Protein AF-A0A524PWM9-F1 (afdb_monomer_lite)

pLDDT: mean 87.35, std 6.12, range [55.97, 95.94]

Structure (mmCIF, N/CA/C/O backbone):
data_AF-A0A524PWM9-F1
#
_entry.id   AF-A0A524PWM9-F1
#
loop_
_atom_site.group_PDB
_atom_site.id
_atom_site.type_symbol
_atom_site.label_atom_id
_atom_site.label_alt_id
_atom_site.label_comp_id
_atom_site.label_asym_id
_atom_site.label_entity_id
_atom_site.label_seq_id
_atom_site.pdbx_PDB_ins_code
_atom_site.Cartn_x
_atom_site.Cartn_y
_atom_site.Cartn_z
_atom_site.occupancy
_atom_site.B_iso_or_equiv
_atom_site.auth_seq_id
_atom_site.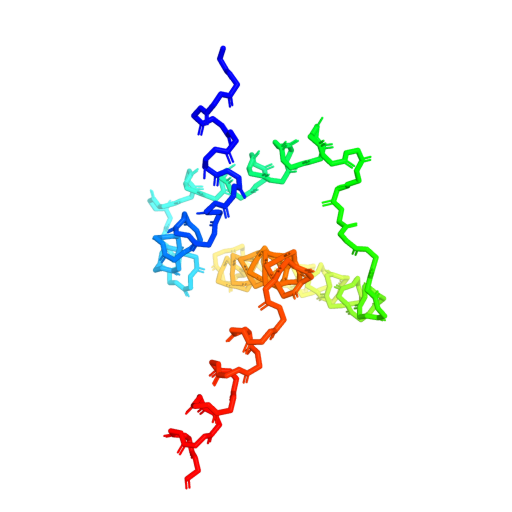auth_comp_id
_atom_site.auth_asym_id
_atom_site.auth_atom_id
_atom_site.pdbx_PDB_model_num
ATOM 1 N N . MET A 1 1 ? -20.076 15.996 -3.208 1.00 55.97 1 MET A N 1
ATOM 2 C CA . MET A 1 1 ? -19.202 14.937 -3.768 1.00 55.97 1 MET A CA 1
ATOM 3 C C . MET A 1 1 ? -18.431 14.158 -2.680 1.00 55.97 1 MET A C 1
ATOM 5 O O . MET A 1 1 ? -17.292 13.782 -2.899 1.00 55.97 1 MET A O 1
ATOM 9 N N . GLY A 1 2 ? -19.020 13.924 -1.493 1.00 67.69 2 GLY A N 1
ATOM 10 C CA . GLY A 1 2 ? -18.326 13.291 -0.352 1.00 67.69 2 GLY A CA 1
ATOM 11 C C . GLY A 1 2 ? -18.621 11.796 -0.202 1.00 67.69 2 GLY A C 1
ATOM 12 O O . GLY A 1 2 ? -17.698 10.992 -0.190 1.00 67.69 2 GLY A O 1
ATOM 13 N N . ARG A 1 3 ? -19.908 11.415 -0.221 1.00 74.50 3 ARG A N 1
ATOM 14 C CA . ARG A 1 3 ? -20.380 10.058 0.121 1.00 74.50 3 ARG A CA 1
ATOM 15 C C . ARG A 1 3 ? -19.823 8.928 -0.753 1.00 74.50 3 ARG A C 1
ATOM 17 O O . ARG A 1 3 ? -19.498 7.873 -0.225 1.00 74.50 3 ARG A O 1
ATOM 24 N N . ALA A 1 4 ? -19.693 9.136 -2.067 1.00 75.62 4 ALA A N 1
ATOM 25 C CA . ALA A 1 4 ? -19.147 8.115 -2.969 1.00 75.62 4 ALA A CA 1
ATOM 26 C C . ALA A 1 4 ? -17.648 7.867 -2.720 1.00 75.62 4 ALA A C 1
ATOM 28 O O . ALA A 1 4 ? -17.209 6.722 -2.677 1.00 75.62 4 ALA A O 1
ATOM 29 N N . LEU A 1 5 ? -16.876 8.934 -2.484 1.00 77.06 5 LEU A N 1
ATOM 30 C CA . LEU A 1 5 ? -15.459 8.831 -2.124 1.00 77.06 5 LEU A CA 1
ATOM 31 C C . LEU A 1 5 ? -15.286 8.215 -0.735 1.00 77.06 5 LEU A C 1
ATOM 33 O O . LEU A 1 5 ? -14.380 7.418 -0.536 1.00 77.06 5 LEU A O 1
ATOM 37 N N . ASP A 1 6 ? -16.172 8.541 0.206 1.00 77.38 6 ASP A N 1
ATOM 38 C CA . ASP A 1 6 ? -16.156 7.960 1.550 1.00 77.38 6 ASP A CA 1
ATOM 39 C C . ASP A 1 6 ? -16.435 6.451 1.504 1.00 77.38 6 ASP A C 1
ATOM 41 O O . ASP A 1 6 ? -15.750 5.682 2.174 1.00 77.38 6 ASP A O 1
ATOM 45 N N . GLY A 1 7 ? -17.380 6.018 0.660 1.00 78.88 7 GLY A N 1
ATOM 46 C CA . GLY A 1 7 ? -17.656 4.603 0.408 1.00 78.88 7 GLY A CA 1
ATOM 47 C C . GLY A 1 7 ? -16.490 3.874 -0.265 1.00 78.88 7 GLY A C 1
ATOM 48 O O . GLY A 1 7 ? -16.135 2.775 0.156 1.00 78.88 7 GLY A O 1
ATOM 49 N N . LEU A 1 8 ? -15.851 4.501 -1.260 1.00 80.06 8 LEU A N 1
ATOM 50 C CA . LEU A 1 8 ? -14.665 3.951 -1.929 1.00 80.06 8 LEU A CA 1
ATOM 51 C C . LEU A 1 8 ? -13.469 3.821 -0.981 1.00 80.06 8 LEU A C 1
ATOM 53 O O . LEU A 1 8 ? -12.780 2.811 -1.010 1.00 80.06 8 LEU A O 1
ATOM 57 N N . LEU A 1 9 ? -13.231 4.815 -0.123 1.00 79.38 9 LEU A N 1
ATOM 58 C CA . LEU A 1 9 ? -12.154 4.774 0.870 1.00 79.38 9 LEU A CA 1
ATOM 59 C C . LEU A 1 9 ? -12.447 3.792 2.006 1.00 79.38 9 LEU A C 1
ATOM 61 O O . LEU A 1 9 ? -11.524 3.198 2.554 1.00 79.38 9 LEU A O 1
ATOM 65 N N . ALA A 1 10 ? -13.718 3.625 2.378 1.00 79.56 10 ALA A N 1
ATOM 66 C CA . ALA A 1 10 ? -14.123 2.628 3.362 1.00 79.56 10 ALA A CA 1
ATOM 67 C C . ALA A 1 10 ? -13.942 1.195 2.842 1.00 79.56 10 ALA A C 1
ATOM 69 O O . ALA A 1 10 ? -13.622 0.311 3.634 1.00 79.56 10 ALA A O 1
ATOM 70 N N . ASN A 1 11 ? -14.113 0.990 1.533 1.00 82.69 11 ASN A N 1
ATOM 71 C CA . ASN A 1 11 ? -13.962 -0.296 0.856 1.00 82.69 11 ASN A CA 1
ATOM 72 C C . ASN A 1 11 ? -12.767 -0.309 -0.109 1.00 82.69 11 ASN A C 1
ATOM 74 O O . ASN A 1 11 ? -12.839 -0.901 -1.187 1.00 82.69 11 ASN A O 1
ATOM 78 N N . ASP A 1 12 ? -11.661 0.333 0.275 1.00 84.62 12 ASP A N 1
ATOM 79 C CA . ASP A 1 12 ? -10.453 0.410 -0.554 1.00 84.62 12 ASP A CA 1
ATOM 80 C C . ASP A 1 12 ? -9.895 -0.983 -0.901 1.00 84.62 12 ASP A C 1
ATOM 82 O O . ASP A 1 12 ? -9.368 -1.188 -1.994 1.00 84.62 12 ASP A O 1
ATOM 86 N N . TRP A 1 13 ? -10.119 -1.966 -0.026 1.00 83.50 13 TRP A N 1
ATOM 87 C CA . TRP A 1 13 ? -9.797 -3.378 -0.232 1.00 83.50 13 TRP A CA 1
ATOM 88 C C . TRP A 1 13 ? -10.431 -3.993 -1.494 1.00 83.50 13 TRP A C 1
ATOM 90 O O . TRP A 1 13 ? -9.792 -4.832 -2.121 1.00 83.50 13 TRP A O 1
ATOM 100 N N . LEU A 1 14 ? -11.631 -3.567 -1.919 1.00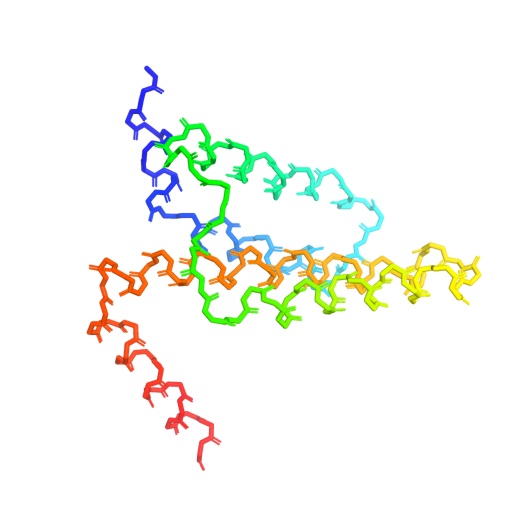 86.94 14 LEU A N 1
ATOM 101 C CA . LEU A 1 14 ? -12.256 -4.051 -3.162 1.00 86.94 14 LEU A CA 1
ATOM 102 C C . LEU A 1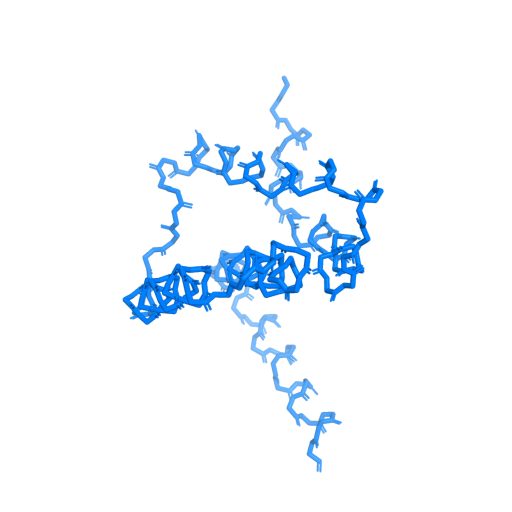 14 ? -11.495 -3.563 -4.394 1.00 86.94 14 LEU A C 1
ATOM 104 O O . LEU A 1 14 ? -11.270 -4.317 -5.340 1.00 86.94 14 LEU A O 1
ATOM 108 N N . VAL A 1 15 ? -11.078 -2.295 -4.368 1.00 87.81 15 VAL A N 1
ATOM 109 C CA . VAL A 1 15 ? -10.286 -1.704 -5.450 1.00 87.81 15 VAL A CA 1
ATOM 110 C C . VAL A 1 15 ? -8.922 -2.384 -5.516 1.00 87.81 15 VAL A C 1
ATOM 112 O O . VAL A 1 15 ? -8.454 -2.712 -6.601 1.00 87.81 15 VAL A O 1
ATOM 115 N N . LEU A 1 16 ? -8.309 -2.664 -4.363 1.00 89.88 16 LEU A N 1
ATOM 116 C CA . LEU A 1 16 ? -7.054 -3.410 -4.300 1.00 89.88 16 LEU A CA 1
ATOM 117 C C . LEU A 1 16 ? -7.218 -4.850 -4.801 1.00 89.88 16 LEU A C 1
ATOM 119 O O . LEU A 1 16 ? -6.416 -5.283 -5.618 1.00 89.88 16 LEU A O 1
ATOM 123 N N . ALA A 1 17 ? -8.280 -5.559 -4.415 1.00 89.38 17 ALA A N 1
ATOM 124 C CA . ALA A 1 17 ? -8.553 -6.907 -4.915 1.00 89.38 17 ALA A CA 1
ATOM 125 C C . ALA A 1 17 ? -8.686 -6.939 -6.448 1.00 89.38 17 ALA A C 1
ATOM 127 O O . ALA A 1 17 ? -8.129 -7.822 -7.097 1.00 89.38 17 ALA A O 1
ATOM 128 N N . LEU A 1 18 ? -9.346 -5.937 -7.040 1.00 90.00 18 LEU A N 1
ATOM 129 C CA . LEU A 1 18 ? -9.430 -5.790 -8.495 1.00 90.00 18 LEU A CA 1
ATOM 130 C C . LEU 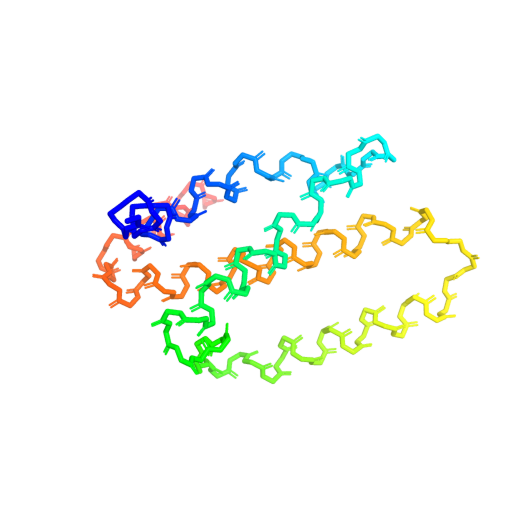A 1 18 ? -8.059 -5.498 -9.131 1.00 90.00 18 LEU A C 1
ATOM 132 O O . LEU A 1 18 ? -7.753 -5.985 -10.219 1.00 90.00 18 LEU A O 1
ATOM 136 N N . LEU A 1 19 ? -7.217 -4.724 -8.442 1.00 90.69 19 LEU A N 1
ATOM 137 C CA . LEU A 1 19 ? -5.854 -4.407 -8.866 1.00 90.69 19 LEU A CA 1
ATOM 138 C C . LEU A 1 19 ? -4.850 -5.547 -8.636 1.00 90.69 19 LEU A C 1
ATOM 140 O O . LEU A 1 19 ? -3.740 -5.468 -9.155 1.00 90.69 19 LEU A O 1
ATOM 144 N N . ALA A 1 20 ? -5.212 -6.617 -7.925 1.00 90.00 20 ALA A N 1
ATOM 145 C CA . ALA A 1 20 ? -4.295 -7.711 -7.613 1.00 90.00 20 ALA A CA 1
ATOM 146 C C . ALA A 1 20 ? -3.682 -8.329 -8.875 1.00 90.00 20 ALA A C 1
ATOM 148 O O . ALA A 1 20 ? -2.464 -8.439 -8.988 1.00 90.00 20 ALA A O 1
ATOM 149 N N . LEU A 1 21 ? -4.519 -8.682 -9.854 1.00 88.94 21 LEU A N 1
ATOM 150 C CA . LEU A 1 21 ? -4.071 -9.324 -11.088 1.00 88.94 21 LEU A CA 1
ATOM 151 C C . LEU A 1 21 ? -3.095 -8.442 -11.892 1.00 88.94 21 LEU A C 1
ATOM 153 O O . LEU A 1 21 ? -2.001 -8.922 -12.198 1.00 88.94 21 LEU A O 1
ATOM 157 N N . PRO A 1 22 ? -3.412 -7.165 -12.201 1.00 89.00 22 PRO A N 1
ATOM 158 C CA . PRO A 1 22 ? -2.495 -6.326 -12.961 1.00 89.00 22 PRO A CA 1
ATOM 159 C C . PRO A 1 22 ? -1.226 -5.921 -12.214 1.00 89.00 22 PRO A C 1
ATOM 161 O O . PRO A 1 22 ? -0.239 -5.595 -12.869 1.00 89.00 22 PRO A O 1
ATOM 164 N N . MET A 1 23 ? -1.230 -5.939 -10.879 1.00 88.56 23 MET A N 1
ATOM 165 C CA . MET A 1 23 ? -0.043 -5.605 -10.087 1.00 88.56 23 MET A CA 1
ATOM 166 C C . MET A 1 23 ? 0.873 -6.800 -9.839 1.00 88.56 23 MET A C 1
ATOM 168 O O . MET A 1 23 ? 2.087 -6.634 -9.814 1.00 88.56 23 MET A O 1
ATOM 172 N N . LEU A 1 24 ? 0.316 -7.997 -9.642 1.00 87.25 24 LEU A N 1
ATOM 173 C CA . LEU A 1 24 ? 1.106 -9.210 -9.408 1.00 87.25 24 LEU A CA 1
ATOM 174 C C . LEU A 1 24 ? 1.675 -9.782 -10.710 1.00 87.25 24 LEU A C 1
ATOM 176 O O . LEU A 1 24 ? 2.764 -10.351 -10.710 1.00 87.25 24 LEU A O 1
ATOM 180 N N . PHE A 1 25 ? 0.965 -9.593 -11.823 1.00 88.69 25 PHE A N 1
ATOM 181 C CA . PHE A 1 25 ? 1.378 -10.055 -13.146 1.00 88.69 25 PHE A CA 1
ATOM 182 C C . PHE A 1 25 ? 1.383 -8.881 -14.126 1.00 88.69 25 PHE A C 1
ATOM 184 O O . PHE A 1 25 ? 0.500 -8.782 -14.986 1.00 88.69 25 PHE A O 1
ATOM 191 N N . PRO A 1 26 ? 2.342 -7.950 -13.994 1.00 87.44 26 PRO A N 1
ATOM 192 C CA . PRO A 1 26 ? 2.301 -6.722 -14.760 1.00 87.44 26 PRO A CA 1
ATOM 193 C C . PRO A 1 26 ? 2.528 -6.985 -16.246 1.00 87.44 26 PRO A C 1
ATOM 195 O O . PRO A 1 26 ? 3.430 -7.716 -16.656 1.00 87.44 26 PRO A O 1
ATOM 198 N N . ARG A 1 27 ? 1.710 -6.331 -17.068 1.00 86.38 27 ARG A N 1
ATOM 199 C CA . ARG A 1 27 ? 1.882 -6.251 -18.520 1.00 86.38 27 ARG A CA 1
ATOM 200 C C . ARG A 1 27 ? 2.113 -4.789 -18.897 1.00 86.38 27 ARG A C 1
ATOM 202 O O . ARG A 1 27 ? 1.469 -3.929 -18.293 1.00 86.38 27 ARG A O 1
ATOM 209 N N . PRO A 1 28 ? 2.935 -4.474 -19.913 1.00 81.69 28 PRO A N 1
ATOM 210 C CA . PRO A 1 28 ? 3.155 -3.088 -20.338 1.00 81.69 28 PRO A CA 1
ATOM 211 C C . PRO A 1 28 ? 1.850 -2.327 -20.626 1.00 81.69 28 PRO A C 1
ATOM 213 O O . PRO A 1 28 ? 1.712 -1.170 -20.239 1.00 81.69 28 PRO A O 1
ATOM 216 N N . ALA A 1 29 ? 0.845 -3.006 -21.191 1.00 86.69 29 ALA A N 1
ATOM 217 C CA . ALA A 1 29 ? -0.485 -2.447 -21.462 1.00 86.69 29 ALA A CA 1
ATOM 218 C C . ALA A 1 29 ? -1.262 -1.997 -20.206 1.00 86.69 29 ALA A C 1
ATOM 220 O O . ALA A 1 29 ? -2.212 -1.227 -20.306 1.00 86.69 29 ALA A O 1
ATOM 221 N N . TRP A 1 30 ? -0.884 -2.481 -19.022 1.00 87.25 30 TRP A N 1
ATOM 222 C CA . TRP A 1 30 ? -1.552 -2.200 -17.749 1.00 87.25 30 TRP A CA 1
ATOM 223 C C . TRP A 1 30 ? -0.850 -1.121 -16.927 1.00 87.25 30 TRP A C 1
ATOM 225 O O . TRP A 1 30 ? -1.333 -0.765 -15.855 1.00 87.25 30 TRP A O 1
ATOM 235 N N . THR A 1 31 ? 0.242 -0.547 -17.436 1.00 83.75 31 THR A N 1
ATOM 236 C CA . THR A 1 31 ? 0.967 0.549 -16.776 1.00 83.75 31 THR A CA 1
ATOM 237 C C . THR A 1 31 ? 0.080 1.727 -16.340 1.00 83.75 31 THR A C 1
ATOM 239 O O . THR A 1 31 ? 0.312 2.228 -15.239 1.00 83.75 31 THR A O 1
ATOM 242 N N . PRO A 1 32 ? -0.989 2.141 -17.060 1.00 87.44 32 PRO A N 1
ATOM 243 C CA . PRO A 1 32 ? -1.859 3.216 -16.574 1.00 87.44 32 PRO A CA 1
ATOM 244 C C . PRO A 1 32 ? -2.597 2.871 -15.273 1.00 87.44 32 PRO A C 1
ATOM 246 O O . PRO A 1 32 ? -2.852 3.757 -14.460 1.00 87.44 32 PRO A O 1
ATOM 249 N N . LEU A 1 33 ? -2.900 1.588 -15.026 1.00 87.94 33 LEU A N 1
ATOM 250 C CA . LEU A 1 33 ? -3.565 1.147 -13.792 1.00 87.94 33 LEU A CA 1
ATOM 251 C C . LEU A 1 33 ? -2.687 1.383 -12.557 1.00 87.94 33 LEU A C 1
ATOM 253 O O . LEU A 1 33 ? -3.200 1.487 -11.447 1.00 87.94 33 LEU A O 1
ATOM 257 N N . PHE A 1 34 ? -1.371 1.519 -12.733 1.00 85.38 34 PHE A N 1
ATOM 258 C CA . PHE A 1 34 ? -0.432 1.730 -11.633 1.00 85.38 34 PHE A CA 1
ATOM 259 C C . PHE A 1 34 ? -0.605 3.112 -11.016 1.00 85.38 34 PHE A C 1
ATOM 261 O O . PHE A 1 34 ? -0.310 3.284 -9.839 1.00 85.38 34 PHE A O 1
ATOM 268 N N . LEU A 1 35 ? -1.165 4.070 -11.763 1.00 87.88 35 LEU A N 1
ATOM 269 C CA . LEU A 1 35 ? -1.504 5.403 -11.264 1.00 87.88 35 LEU A CA 1
ATOM 270 C C . LEU A 1 35 ? -2.689 5.390 -10.288 1.00 87.88 35 LEU A C 1
ATOM 272 O O . LEU A 1 35 ? -2.845 6.329 -9.507 1.00 87.88 35 LEU A O 1
ATOM 276 N N . LEU A 1 36 ? -3.496 4.324 -10.270 1.00 88.56 36 LEU A N 1
ATOM 277 C CA . LEU A 1 36 ? -4.610 4.203 -9.329 1.00 88.56 36 LEU A CA 1
ATOM 278 C C . LEU A 1 36 ? -4.118 4.063 -7.883 1.00 88.56 36 LEU A C 1
ATOM 280 O O . LEU A 1 36 ? -4.730 4.624 -6.978 1.00 88.56 36 LEU A O 1
ATOM 284 N N . LEU A 1 37 ? -2.986 3.390 -7.660 1.00 87.88 37 LEU A N 1
ATOM 285 C CA . LEU A 1 37 ? -2.370 3.244 -6.336 1.00 87.88 37 LEU A CA 1
ATOM 286 C C . LEU A 1 37 ? -1.984 4.589 -5.685 1.00 87.88 37 LEU A C 1
ATOM 288 O O . LEU A 1 37 ? -2.501 4.890 -4.605 1.00 87.88 37 LEU A O 1
ATOM 292 N N . PRO A 1 38 ? -1.136 5.436 -6.303 1.00 87.38 38 PRO A N 1
ATOM 293 C CA . PRO A 1 38 ? -0.800 6.737 -5.741 1.00 87.38 38 PRO A CA 1
ATOM 294 C C . PRO A 1 38 ? -2.024 7.656 -5.668 1.00 87.38 38 PRO A C 1
ATOM 296 O O . PRO A 1 38 ? -2.130 8.432 -4.721 1.00 87.38 38 PRO A O 1
ATOM 299 N N . LEU A 1 39 ? -2.989 7.540 -6.591 1.00 89.19 39 LEU A N 1
ATOM 300 C CA . LEU A 1 39 ? -4.239 8.298 -6.511 1.00 89.19 39 LEU A CA 1
ATOM 301 C C . LEU A 1 39 ? -5.048 7.935 -5.254 1.00 89.19 39 LEU A C 1
ATOM 303 O O . LEU A 1 39 ? -5.514 8.829 -4.543 1.00 89.19 39 LEU A O 1
ATOM 307 N N . LEU A 1 40 ? -5.169 6.642 -4.936 1.00 86.88 40 LEU A N 1
ATOM 308 C CA . LEU A 1 40 ? -5.819 6.167 -3.710 1.00 86.88 40 LEU A CA 1
ATOM 309 C C . LEU A 1 40 ? -5.080 6.631 -2.451 1.00 86.88 40 LEU A C 1
ATOM 311 O O . LEU A 1 40 ? -5.729 7.001 -1.469 1.00 86.88 40 LEU A O 1
ATOM 315 N N . TRP A 1 41 ? -3.745 6.647 -2.467 1.00 86.88 41 TRP A N 1
ATOM 316 C CA . TRP A 1 41 ? -2.947 7.180 -1.359 1.00 86.88 41 TRP A CA 1
ATOM 317 C C . TRP A 1 41 ? -3.134 8.679 -1.166 1.00 86.88 41 TRP A C 1
ATOM 319 O O . TRP A 1 41 ? -3.345 9.112 -0.037 1.00 86.88 41 TRP A O 1
ATOM 329 N N . ILE A 1 42 ? -3.120 9.472 -2.240 1.00 87.94 42 ILE A N 1
ATOM 330 C CA . ILE A 1 42 ? -3.370 10.918 -2.166 1.00 87.94 42 ILE A CA 1
ATOM 331 C C . ILE A 1 42 ? -4.771 11.181 -1.613 1.00 87.94 42 ILE A C 1
ATOM 333 O O . ILE A 1 42 ? -4.951 12.052 -0.760 1.00 87.94 42 ILE A O 1
ATOM 337 N N . LEU A 1 43 ? -5.769 10.418 -2.066 1.00 87.31 43 LEU A N 1
ATOM 338 C CA . LEU A 1 43 ? -7.137 10.555 -1.583 1.00 87.31 43 LEU A CA 1
ATOM 339 C C . LEU A 1 43 ? -7.247 10.206 -0.091 1.00 87.31 43 LEU A C 1
ATOM 341 O O . LEU A 1 43 ? -7.907 10.932 0.654 1.00 87.31 43 LEU A O 1
ATOM 345 N N . HIS A 1 44 ? -6.558 9.150 0.352 1.00 84.69 44 HIS A N 1
ATOM 346 C CA . HIS A 1 44 ? -6.440 8.815 1.770 1.00 84.69 44 HIS A CA 1
ATOM 347 C C . HIS A 1 44 ? -5.773 9.943 2.552 1.00 84.69 44 HIS A C 1
ATOM 349 O O . HIS A 1 44 ? -6.364 10.430 3.508 1.00 84.69 44 HIS A O 1
ATOM 355 N N . TRP A 1 45 ? -4.605 10.413 2.113 1.00 86.44 45 TRP A N 1
ATOM 356 C CA . TRP A 1 45 ? -3.847 11.467 2.782 1.00 86.44 45 TRP A CA 1
ATOM 357 C C . TRP A 1 45 ? -4.683 12.734 2.982 1.00 86.44 45 TRP A C 1
ATOM 359 O O . TRP A 1 45 ? -4.746 13.266 4.090 1.00 86.44 45 TRP A O 1
ATOM 369 N N . ARG A 1 46 ? -5.411 13.167 1.946 1.00 86.88 46 ARG A N 1
ATOM 370 C CA . ARG A 1 46 ? -6.308 14.329 2.031 1.00 86.88 46 ARG A CA 1
ATOM 371 C C . ARG A 1 46 ? -7.436 14.159 3.051 1.00 86.88 46 ARG A C 1
ATOM 373 O O . ARG A 1 46 ? -7.949 15.159 3.539 1.00 86.88 46 ARG A O 1
ATOM 380 N N . ARG A 1 47 ? -7.855 12.927 3.351 1.00 83.12 47 ARG A N 1
ATOM 381 C CA . ARG A 1 47 ? -8.969 12.638 4.269 1.00 83.12 47 ARG A CA 1
ATOM 382 C C . ARG A 1 47 ? -8.522 12.316 5.691 1.00 83.12 47 ARG A C 1
ATOM 384 O O . ARG A 1 47 ? -9.181 12.748 6.627 1.00 83.12 47 ARG A O 1
ATOM 391 N N . SER A 1 48 ? -7.443 11.560 5.865 1.00 79.38 48 SER A N 1
ATOM 392 C CA . SER A 1 48 ? -6.923 11.169 7.182 1.00 79.38 48 SER A CA 1
ATOM 393 C C . SER A 1 48 ? -5.935 12.175 7.768 1.00 79.38 48 SER A C 1
ATOM 395 O O . SER A 1 48 ? -5.577 12.040 8.933 1.00 79.38 48 SER A O 1
ATOM 397 N N . GLY A 1 49 ? -5.428 13.126 6.976 1.00 81.38 49 GLY A N 1
ATOM 398 C CA . GLY A 1 49 ? -4.371 14.060 7.385 1.00 81.38 49 GLY A CA 1
ATOM 399 C C . GLY A 1 49 ? -2.982 13.420 7.513 1.00 81.38 49 GLY A C 1
ATOM 400 O O . GLY A 1 49 ? -1.984 14.129 7.582 1.00 81.38 49 GLY A O 1
ATOM 401 N N . SER A 1 50 ? -2.895 12.087 7.473 1.00 78.69 50 SER A N 1
ATOM 402 C CA . SER A 1 50 ? -1.646 11.325 7.466 1.00 78.69 50 SER A CA 1
ATOM 403 C C . SER A 1 50 ? -1.610 10.375 6.267 1.00 78.69 50 SER A C 1
ATOM 405 O O . SER A 1 50 ? -2.584 9.639 6.068 1.00 78.69 50 SER A O 1
ATOM 407 N N . PRO A 1 51 ? -0.512 10.345 5.489 1.00 74.69 51 PRO A N 1
ATOM 408 C CA . PRO A 1 51 ? -0.397 9.478 4.318 1.00 74.69 51 PRO A CA 1
ATOM 409 C C . PRO A 1 51 ? -0.358 7.989 4.690 1.00 74.69 51 PRO A C 1
ATOM 411 O O . PRO A 1 51 ? -0.900 7.159 3.961 1.00 74.69 51 PRO A O 1
ATOM 414 N N . PHE A 1 52 ? 0.217 7.647 5.850 1.00 84.12 52 PHE A N 1
ATOM 415 C CA . PHE A 1 52 ? 0.387 6.265 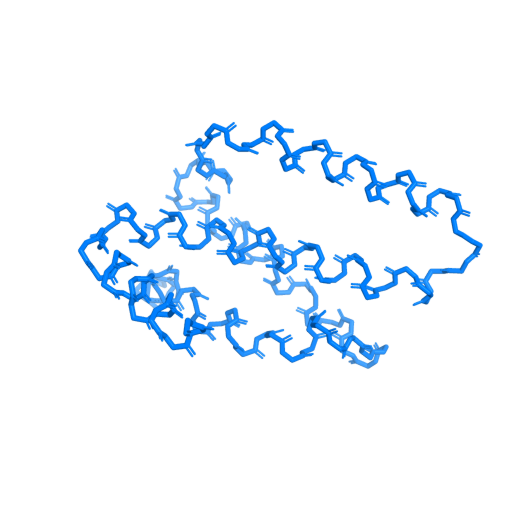6.293 1.00 84.12 52 PHE A CA 1
ATOM 416 C C . PHE A 1 52 ? 0.041 6.104 7.781 1.00 84.12 52 PHE A C 1
ATOM 418 O O . PHE A 1 52 ? 0.443 6.926 8.608 1.00 84.12 52 PHE A O 1
ATOM 425 N N . PRO A 1 53 ? -0.680 5.036 8.169 1.00 86.69 53 PRO A N 1
ATOM 426 C CA . PRO A 1 53 ? -0.821 4.664 9.571 1.00 86.69 53 PRO A CA 1
ATOM 427 C C . PRO A 1 53 ? 0.548 4.471 10.243 1.00 86.69 53 PRO A C 1
ATOM 429 O O . PRO A 1 53 ? 1.441 3.830 9.687 1.00 86.69 53 PRO A O 1
ATOM 432 N N . ALA A 1 54 ? 0.712 4.982 11.465 1.00 89.56 54 ALA A N 1
ATOM 433 C CA . ALA A 1 54 ? 1.895 4.696 12.275 1.00 89.56 54 ALA A CA 1
ATOM 434 C C . ALA A 1 54 ? 1.871 3.223 12.710 1.00 89.56 54 ALA A C 1
ATOM 436 O O . ALA A 1 54 ? 0.966 2.816 13.442 1.00 89.56 54 ALA A O 1
ATOM 437 N N . THR A 1 55 ? 2.830 2.426 12.240 1.00 91.69 55 THR A N 1
ATOM 438 C CA . THR A 1 55 ? 2.997 1.016 12.619 1.00 91.69 55 THR A CA 1
ATOM 439 C C . THR A 1 55 ? 4.449 0.762 13.023 1.00 91.69 55 THR A C 1
ATOM 441 O O . THR A 1 55 ? 5.338 1.415 12.468 1.00 91.69 55 THR A O 1
ATOM 444 N N . PRO A 1 56 ? 4.724 -0.191 13.935 1.00 92.88 56 PRO A N 1
ATOM 445 C CA . PRO A 1 56 ? 6.101 -0.557 14.285 1.00 92.88 56 PRO A CA 1
ATOM 446 C C . PRO A 1 56 ? 6.886 -1.094 13.075 1.00 92.88 56 PRO A C 1
ATOM 448 O O . PRO A 1 56 ? 8.110 -1.020 13.047 1.00 92.88 56 PRO A O 1
ATOM 451 N N . PHE A 1 57 ? 6.189 -1.566 12.036 1.00 94.12 57 PHE A N 1
ATOM 452 C CA . PHE A 1 57 ? 6.785 -2.080 10.804 1.00 94.12 57 PHE A CA 1
ATOM 453 C C . PHE A 1 57 ? 7.155 -1.000 9.785 1.00 94.12 57 PHE A C 1
ATOM 455 O O . PHE A 1 57 ? 7.787 -1.320 8.783 1.00 94.12 57 PHE A O 1
ATOM 462 N N . ASN A 1 58 ? 6.820 0.274 10.014 1.00 93.62 58 ASN A N 1
ATOM 463 C CA . ASN A 1 58 ? 7.109 1.334 9.044 1.00 93.62 58 ASN A CA 1
ATOM 464 C C . ASN A 1 58 ? 8.611 1.454 8.734 1.00 93.62 58 ASN A C 1
ATOM 466 O O . ASN A 1 58 ? 8.970 1.696 7.585 1.00 93.62 58 ASN A O 1
ATOM 470 N N . LEU A 1 59 ? 9.486 1.230 9.723 1.00 94.56 59 LEU A N 1
ATOM 471 C CA . LEU A 1 59 ? 10.936 1.232 9.507 1.00 94.56 59 LEU A CA 1
ATOM 472 C C . LEU A 1 59 ? 11.380 0.068 8.608 1.00 94.56 59 LEU A C 1
ATOM 474 O O . LEU A 1 59 ? 12.174 0.265 7.693 1.00 94.56 59 LEU A O 1
ATOM 478 N N . ALA A 1 60 ? 10.835 -1.129 8.833 1.00 95.25 60 ALA A N 1
ATOM 479 C CA . ALA A 1 60 ? 11.122 -2.295 8.003 1.00 95.25 60 ALA A CA 1
ATOM 480 C C . ALA A 1 60 ? 10.622 -2.092 6.564 1.00 95.25 60 ALA A C 1
ATOM 482 O O . ALA A 1 60 ? 11.346 -2.374 5.614 1.00 95.25 60 ALA A O 1
ATOM 483 N N . LEU A 1 61 ? 9.420 -1.534 6.392 1.00 94.12 61 LEU A N 1
ATOM 484 C CA . LEU A 1 61 ? 8.869 -1.196 5.078 1.00 94.12 61 LEU A CA 1
ATOM 485 C C . LEU A 1 61 ? 9.709 -0.142 4.349 1.00 94.12 61 LEU A C 1
ATOM 487 O O . LEU A 1 61 ? 9.926 -0.265 3.146 1.00 94.12 61 LEU A O 1
ATOM 491 N N . LEU A 1 62 ? 10.220 0.861 5.069 1.00 93.75 62 LEU A N 1
ATOM 492 C CA . LEU A 1 62 ? 11.137 1.855 4.512 1.00 93.75 62 LEU A CA 1
ATOM 493 C C . LEU A 1 62 ? 12.450 1.208 4.059 1.00 93.75 62 LEU A C 1
ATOM 49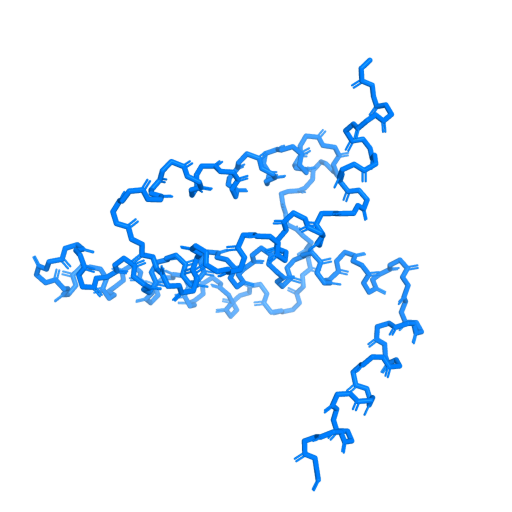5 O O . LEU A 1 62 ? 12.925 1.493 2.964 1.00 93.75 62 LEU A O 1
ATOM 499 N N . LEU A 1 63 ? 13.013 0.307 4.866 1.00 95.94 63 LEU A N 1
ATOM 500 C CA . LEU A 1 63 ? 14.227 -0.425 4.511 1.00 95.94 63 LEU A CA 1
ATOM 501 C C . LEU A 1 63 ? 14.010 -1.311 3.277 1.00 95.94 63 LEU A C 1
ATOM 503 O O . LEU A 1 63 ? 14.853 -1.325 2.382 1.00 95.94 63 LEU A O 1
ATOM 507 N N . LEU A 1 64 ? 12.863 -1.989 3.176 1.00 94.44 64 LEU A N 1
ATOM 508 C CA . LEU A 1 64 ? 12.493 -2.750 1.979 1.00 94.44 64 LEU A CA 1
ATOM 509 C C . LEU A 1 64 ? 12.327 -1.845 0.751 1.00 94.44 64 LEU A C 1
ATOM 511 O O . LEU A 1 64 ? 12.788 -2.202 -0.330 1.00 94.44 64 LEU A O 1
ATOM 515 N N . ALA A 1 65 ? 11.730 -0.660 0.910 1.00 93.12 65 ALA A N 1
ATOM 516 C CA . ALA A 1 65 ? 11.610 0.316 -0.172 1.00 93.12 65 ALA A CA 1
ATOM 517 C C . ALA A 1 65 ? 12.986 0.809 -0.645 1.00 93.12 65 ALA A C 1
ATOM 519 O O . ALA A 1 65 ? 13.226 0.914 -1.846 1.00 93.12 65 ALA A O 1
ATOM 520 N N . LEU A 1 66 ? 13.915 1.053 0.282 1.00 95.44 66 LEU A N 1
ATOM 521 C CA . LEU A 1 66 ? 15.298 1.400 -0.046 1.00 95.44 66 LEU A CA 1
ATOM 522 C C . LEU A 1 66 ? 16.001 0.257 -0.784 1.00 95.44 66 LEU A C 1
ATOM 524 O O . LEU A 1 66 ? 16.640 0.493 -1.805 1.00 95.44 66 LEU A O 1
ATOM 528 N N . MET A 1 67 ? 15.836 -0.986 -0.329 1.00 94.12 67 MET A N 1
ATOM 529 C CA . MET A 1 67 ? 16.398 -2.157 -1.009 1.00 94.12 67 MET A CA 1
ATOM 530 C C . MET A 1 67 ? 15.802 -2.370 -2.402 1.00 94.12 67 MET A C 1
ATOM 532 O O . MET A 1 67 ? 16.513 -2.793 -3.313 1.00 94.12 67 MET A O 1
ATOM 536 N N . LEU A 1 68 ? 14.531 -2.017 -2.610 1.00 91.81 68 LEU A N 1
ATOM 537 C CA . LEU A 1 68 ? 13.945 -1.989 -3.944 1.00 91.81 68 LEU A CA 1
ATOM 538 C C . LEU A 1 68 ? 14.674 -0.973 -4.836 1.00 91.81 68 LEU A C 1
ATOM 540 O O . LEU A 1 68 ? 15.042 -1.331 -5.949 1.00 91.81 68 LEU A O 1
ATOM 544 N N . LEU A 1 69 ? 14.946 0.247 -4.357 1.00 89.88 69 LEU A N 1
ATOM 545 C CA . LEU A 1 69 ? 15.714 1.245 -5.120 1.00 89.88 69 LEU A CA 1
ATOM 546 C C . LEU A 1 69 ? 17.129 0.757 -5.449 1.00 89.88 69 LEU A C 1
ATOM 548 O O . LEU A 1 69 ? 17.581 0.924 -6.580 1.00 89.88 69 LEU A O 1
ATOM 552 N N . VAL A 1 70 ? 17.802 0.097 -4.502 1.00 91.44 70 VAL A N 1
ATOM 553 C CA . VAL A 1 70 ? 19.107 -0.541 -4.745 1.00 91.44 70 VAL A CA 1
ATOM 554 C C . VAL A 1 70 ? 18.988 -1.622 -5.823 1.00 91.44 70 VAL A C 1
ATOM 556 O O . VAL A 1 70 ? 19.809 -1.671 -6.736 1.00 91.44 70 VAL A O 1
ATOM 559 N N . SER A 1 71 ? 17.933 -2.445 -5.787 1.00 88.19 71 SER A N 1
ATOM 560 C CA . SER A 1 71 ? 17.667 -3.429 -6.842 1.00 88.19 71 SER A CA 1
ATOM 561 C C . SER A 1 71 ? 17.438 -2.766 -8.200 1.00 88.19 71 SER A C 1
ATOM 563 O O . SER A 1 71 ? 17.847 -3.344 -9.204 1.00 88.19 71 SER A O 1
ATOM 565 N N . LEU A 1 72 ? 16.782 -1.603 -8.261 1.00 87.25 72 LEU A N 1
ATOM 566 C CA . LEU A 1 72 ? 16.589 -0.867 -9.515 1.00 87.25 72 LEU A CA 1
ATOM 567 C C . LEU A 1 72 ? 17.902 -0.323 -10.053 1.00 87.25 72 LEU A C 1
ATOM 569 O O . LEU A 1 72 ? 18.159 -0.454 -11.243 1.00 87.25 72 LEU A O 1
ATOM 573 N N . TRP A 1 73 ? 18.737 0.229 -9.176 1.00 87.62 73 TRP A N 1
ATOM 574 C CA . TRP A 1 73 ? 20.059 0.720 -9.540 1.00 87.62 73 TRP A CA 1
ATOM 575 C C . TRP A 1 73 ? 20.966 -0.397 -10.074 1.00 87.62 73 TRP A C 1
ATOM 577 O O . TRP A 1 73 ? 21.691 -0.193 -11.042 1.00 87.62 73 TRP A O 1
ATOM 587 N N . ALA A 1 74 ? 20.886 -1.594 -9.489 1.00 86.19 74 ALA A N 1
ATOM 588 C CA . ALA A 1 74 ? 21.688 -2.743 -9.902 1.00 86.19 74 ALA A CA 1
ATOM 589 C C . ALA A 1 74 ? 21.162 -3.466 -11.160 1.00 86.19 74 ALA A C 1
ATOM 591 O O . ALA A 1 74 ? 21.877 -4.286 -11.735 1.00 86.19 74 ALA A O 1
ATOM 592 N N . THR A 1 75 ? 19.913 -3.227 -11.578 1.00 82.94 75 THR A N 1
ATOM 593 C CA . THR A 1 75 ? 19.296 -3.958 -12.697 1.00 82.94 75 THR A CA 1
ATOM 594 C C . THR A 1 75 ? 19.440 -3.186 -14.008 1.00 82.94 75 THR A C 1
ATOM 596 O O . THR A 1 75 ? 19.031 -2.036 -14.103 1.00 82.94 75 THR A O 1
ATOM 599 N N . PHE A 1 76 ? 19.926 -3.852 -15.059 1.00 74.50 76 PHE A N 1
ATOM 600 C CA . PHE A 1 76 ? 20.148 -3.238 -16.376 1.00 74.50 76 PHE A CA 1
ATOM 601 C C . PHE A 1 76 ? 18.867 -2.879 -17.154 1.00 74.50 76 PHE A C 1
ATOM 603 O O . PHE A 1 76 ? 18.896 -1.968 -17.976 1.00 74.50 76 PHE A O 1
ATOM 610 N N . SER A 1 77 ? 17.745 -3.575 -16.924 1.00 81.06 77 SER A N 1
ATOM 611 C CA . SER A 1 77 ? 16.490 -3.362 -17.665 1.00 81.06 77 SER A CA 1
ATOM 612 C C . SER A 1 77 ? 15.302 -3.081 -16.746 1.00 81.06 77 SER A C 1
ATOM 614 O O . SER A 1 77 ? 15.020 -3.862 -15.831 1.00 81.06 77 SER A O 1
ATOM 616 N N . ILE A 1 78 ? 14.542 -2.026 -17.046 1.00 76.81 78 ILE A N 1
ATOM 617 C CA . ILE A 1 78 ? 13.345 -1.650 -16.281 1.00 76.81 78 ILE A CA 1
ATOM 618 C C . ILE A 1 78 ? 12.233 -2.708 -16.364 1.00 76.81 78 ILE A C 1
ATOM 620 O O . ILE A 1 78 ? 11.524 -2.928 -15.385 1.00 76.81 78 ILE A O 1
ATOM 624 N N . GLU A 1 79 ? 12.121 -3.418 -17.491 1.00 81.62 79 GLU A N 1
ATOM 625 C CA . GLU A 1 79 ? 11.112 -4.465 -17.705 1.00 81.62 79 GLU A CA 1
ATOM 626 C C . GLU A 1 79 ? 11.282 -5.634 -16.729 1.00 81.62 79 GLU A C 1
ATOM 628 O O . GLU A 1 79 ? 10.304 -6.110 -16.156 1.00 81.62 79 GLU A O 1
ATOM 633 N N . PHE A 1 80 ? 12.528 -6.025 -16.448 1.00 81.75 80 PHE A N 1
ATOM 634 C CA . PHE A 1 80 ? 12.844 -7.064 -15.464 1.00 81.75 80 PHE A CA 1
ATOM 635 C C . PHE A 1 80 ? 12.502 -6.650 -14.025 1.00 81.75 80 PHE A C 1
ATOM 637 O O . PHE A 1 80 ? 12.212 -7.485 -13.167 1.00 81.75 80 PHE A O 1
ATOM 644 N N . SER A 1 81 ? 12.508 -5.346 -13.751 1.00 84.38 81 SER A N 1
ATOM 645 C CA . SER A 1 81 ? 12.197 -4.792 -12.433 1.00 84.38 81 SER A CA 1
ATOM 646 C C . SER A 1 81 ? 10.724 -4.433 -12.251 1.00 84.38 81 SER A C 1
ATOM 648 O O . SER A 1 81 ? 10.280 -4.261 -11.114 1.00 84.38 81 SER A O 1
ATOM 650 N N . LEU A 1 82 ? 9.944 -4.349 -13.332 1.00 85.00 82 LEU A N 1
ATOM 651 C CA . LEU A 1 82 ? 8.536 -3.954 -13.295 1.00 85.00 82 LEU A CA 1
ATOM 652 C C . LEU A 1 82 ? 7.690 -4.832 -12.345 1.00 85.00 82 LEU A C 1
ATOM 654 O O . LEU A 1 82 ? 6.954 -4.255 -11.539 1.00 85.00 82 LEU A O 1
ATOM 658 N N . PRO A 1 83 ? 7.817 -6.181 -12.333 1.00 88.38 83 PRO A N 1
ATOM 659 C CA . PRO A 1 83 ? 7.122 -7.045 -11.366 1.00 88.38 83 PRO A CA 1
ATOM 660 C C . PRO A 1 83 ? 7.526 -6.793 -9.918 1.00 88.38 83 PRO A C 1
ATOM 662 O O . PRO A 1 83 ? 6.683 -6.836 -9.026 1.00 88.38 83 PRO A O 1
ATOM 665 N N . LYS A 1 84 ? 8.796 -6.458 -9.674 1.00 86.81 84 LYS A N 1
ATOM 666 C CA . LYS A 1 84 ? 9.280 -6.149 -8.324 1.00 86.81 84 LYS A CA 1
ATOM 667 C C . LYS A 1 84 ? 8.682 -4.841 -7.817 1.00 86.81 84 LYS A C 1
ATOM 669 O O . LYS A 1 84 ? 8.204 -4.785 -6.689 1.00 86.81 84 LYS A O 1
ATOM 674 N N . ILE A 1 85 ? 8.675 -3.803 -8.657 1.00 89.75 85 ILE A N 1
ATOM 675 C CA . ILE A 1 85 ? 8.132 -2.488 -8.294 1.00 89.75 85 ILE A CA 1
ATOM 676 C C . ILE A 1 85 ? 6.623 -2.578 -8.065 1.00 89.75 85 ILE A C 1
ATOM 678 O O . ILE A 1 85 ? 6.135 -2.161 -7.018 1.00 89.75 85 ILE A O 1
ATOM 682 N N . SER A 1 86 ? 5.889 -3.122 -9.038 1.00 91.25 86 SER A N 1
ATOM 683 C CA . SER A 1 86 ? 4.425 -3.219 -8.977 1.00 91.25 86 SER A CA 1
ATOM 684 C C . SER A 1 86 ? 3.961 -4.097 -7.818 1.00 91.25 86 SER A C 1
ATOM 686 O O . SER A 1 86 ? 3.135 -3.655 -7.018 1.00 91.25 86 SER A O 1
ATOM 688 N N . GLY A 1 87 ? 4.565 -5.276 -7.650 1.00 91.00 87 GLY A N 1
ATOM 689 C CA . GLY A 1 87 ? 4.291 -6.169 -6.529 1.00 91.00 87 GLY A CA 1
ATOM 690 C C . GLY A 1 87 ? 4.587 -5.524 -5.174 1.00 91.00 87 GLY A C 1
ATOM 691 O O . GLY A 1 87 ? 3.776 -5.633 -4.254 1.00 91.00 87 GLY A O 1
ATOM 692 N N . PHE A 1 88 ? 5.699 -4.793 -5.045 1.00 93.00 88 PHE A N 1
ATOM 693 C CA . PHE A 1 88 ? 6.045 -4.096 -3.804 1.00 93.00 88 PHE A CA 1
ATOM 694 C C . PHE A 1 88 ? 5.080 -2.946 -3.482 1.00 93.00 88 PHE A C 1
ATOM 696 O O . PHE A 1 88 ? 4.564 -2.871 -2.366 1.00 93.00 88 PHE A O 1
ATOM 703 N N . LEU A 1 89 ? 4.790 -2.073 -4.453 1.00 91.75 89 LEU A N 1
ATOM 704 C CA . LEU A 1 89 ? 3.848 -0.962 -4.273 1.00 91.75 89 LEU A CA 1
ATOM 705 C C . LEU A 1 89 ? 2.445 -1.464 -3.924 1.00 91.75 89 LEU A C 1
ATOM 707 O O . LEU A 1 89 ? 1.796 -0.928 -3.023 1.00 91.75 89 LEU A O 1
ATOM 711 N N . TYR A 1 90 ? 1.996 -2.521 -4.600 1.00 92.81 90 TYR A N 1
ATOM 712 C CA . TYR A 1 90 ? 0.727 -3.165 -4.300 1.00 92.81 90 TYR A CA 1
ATOM 713 C C . TYR A 1 90 ? 0.716 -3.761 -2.889 1.00 92.81 90 TYR A C 1
ATOM 715 O O . TYR A 1 90 ? -0.216 -3.508 -2.127 1.00 92.81 90 TYR A O 1
ATOM 723 N N . SER A 1 91 ? 1.784 -4.459 -2.494 1.00 92.50 91 SER A N 1
ATOM 724 C CA . SER A 1 91 ? 1.920 -5.035 -1.150 1.00 92.50 91 SER A CA 1
ATOM 725 C C . SER A 1 91 ? 1.883 -3.968 -0.053 1.00 92.50 91 SER A C 1
ATOM 727 O O . SER A 1 91 ? 1.214 -4.161 0.960 1.00 92.50 91 SER A O 1
ATOM 729 N N . LEU A 1 92 ? 2.525 -2.812 -0.261 1.00 93.19 92 LEU A N 1
ATOM 730 C CA . LEU A 1 92 ? 2.433 -1.671 0.658 1.00 93.19 92 LEU A CA 1
ATOM 731 C C . LEU A 1 92 ? 0.996 -1.161 0.796 1.00 93.19 92 LEU A C 1
ATOM 733 O O . LEU A 1 92 ? 0.528 -0.894 1.905 1.00 93.19 92 LEU A O 1
ATOM 737 N N . ALA A 1 93 ? 0.281 -1.016 -0.318 1.00 91.81 93 ALA A N 1
ATOM 738 C CA . ALA A 1 93 ? -1.093 -0.536 -0.286 1.00 91.81 93 ALA A CA 1
ATOM 739 C C . ALA A 1 93 ? -2.040 -1.523 0.401 1.00 91.81 93 ALA A C 1
ATOM 741 O O . ALA A 1 93 ? -2.855 -1.095 1.221 1.00 91.81 93 ALA A O 1
ATOM 742 N N . VAL A 1 94 ? -1.884 -2.822 0.133 1.00 92.31 94 VAL A N 1
ATOM 743 C CA . VAL A 1 94 ? -2.610 -3.891 0.830 1.00 92.31 94 VAL A CA 1
ATOM 744 C C . VAL A 1 94 ? -2.294 -3.861 2.320 1.00 92.31 94 VAL A C 1
ATOM 746 O O . VAL A 1 94 ? -3.222 -3.814 3.122 1.00 92.31 94 VAL A O 1
ATOM 749 N N . PHE A 1 95 ? -1.018 -3.791 2.711 1.00 93.19 95 PHE A N 1
ATOM 750 C CA . PHE A 1 95 ? -0.622 -3.723 4.119 1.00 93.19 95 PHE A CA 1
ATOM 751 C C . PHE A 1 95 ? -1.305 -2.560 4.845 1.00 93.19 95 PHE A C 1
ATOM 753 O O . PHE A 1 95 ? -1.951 -2.756 5.875 1.00 93.19 95 PHE A O 1
ATOM 760 N N . TYR A 1 96 ? -1.222 -1.344 4.301 1.00 90.94 96 TYR A N 1
ATOM 761 C CA . TYR A 1 96 ? -1.825 -0.182 4.950 1.00 90.94 96 TYR A CA 1
ATOM 762 C C . TYR A 1 96 ? -3.357 -0.201 4.932 1.00 90.94 96 TYR A C 1
ATOM 764 O O . TYR A 1 96 ? -3.964 0.276 5.893 1.00 90.94 96 TYR A O 1
ATOM 772 N N . SER A 1 97 ? -3.988 -0.757 3.892 1.00 89.75 97 SER A N 1
ATOM 773 C CA . SER A 1 97 ? -5.441 -0.983 3.866 1.00 89.75 97 SER A CA 1
ATOM 774 C C . SER A 1 97 ? -5.855 -1.973 4.959 1.00 89.75 97 SER A C 1
ATOM 776 O O . SER A 1 97 ? -6.731 -1.653 5.763 1.00 89.75 97 SER A O 1
ATOM 778 N N . VAL A 1 98 ? -5.145 -3.098 5.101 1.00 90.31 98 VAL A N 1
ATOM 779 C CA . VAL A 1 98 ? -5.380 -4.079 6.171 1.00 90.31 98 VAL A CA 1
ATOM 780 C C . VAL A 1 98 ? -5.186 -3.445 7.545 1.00 90.31 98 VAL A C 1
ATOM 782 O O . VAL A 1 98 ? -6.045 -3.597 8.401 1.00 90.31 98 VAL A O 1
ATOM 785 N N . VAL A 1 99 ? -4.131 -2.657 7.770 1.00 91.06 99 VAL A N 1
ATOM 786 C CA . VAL A 1 99 ? -3.933 -1.962 9.056 1.00 91.06 99 VAL A CA 1
ATOM 787 C C . VAL A 1 99 ? -5.099 -1.021 9.373 1.00 91.06 99 VAL A C 1
ATOM 789 O O . VAL A 1 99 ? -5.574 -0.989 10.512 1.00 91.06 99 VAL A O 1
ATOM 792 N N . ARG A 1 100 ? -5.590 -0.255 8.387 1.00 88.25 100 ARG A N 1
ATOM 793 C CA . ARG A 1 100 ? -6.766 0.612 8.567 1.00 88.25 100 ARG A CA 1
ATOM 794 C C . ARG A 1 100 ? -8.027 -0.201 8.861 1.00 88.25 100 ARG A C 1
ATOM 796 O O . ARG A 1 100 ? -8.790 0.182 9.747 1.00 88.25 100 ARG A O 1
ATOM 803 N N . PHE A 1 101 ? -8.228 -1.311 8.155 1.00 88.06 101 PHE A N 1
ATOM 804 C CA . PHE A 1 101 ? -9.360 -2.212 8.351 1.00 88.06 101 PHE A CA 1
ATOM 805 C C . PHE A 1 101 ? -9.329 -2.865 9.738 1.00 88.06 101 PHE A C 1
ATOM 807 O O . PHE A 1 101 ? -10.302 -2.760 10.481 1.00 88.06 101 PHE A O 1
ATOM 814 N N . SER A 1 102 ? -8.197 -3.439 10.144 1.00 89.62 102 SER A N 1
ATOM 815 C CA . SER A 1 102 ? -8.021 -4.108 11.437 1.00 89.62 102 SER A CA 1
ATOM 816 C C . SER A 1 102 ? -8.218 -3.163 12.618 1.00 89.62 102 SER A C 1
ATOM 818 O O . SER A 1 102 ? -8.788 -3.564 13.626 1.00 89.62 102 SER A O 1
ATOM 820 N N . ARG A 1 103 ? -7.835 -1.883 12.495 1.00 89.12 103 ARG A N 1
ATOM 821 C CA . ARG A 1 103 ? -8.140 -0.866 13.520 1.00 89.12 103 ARG A CA 1
ATOM 822 C C . ARG A 1 103 ? -9.638 -0.602 13.679 1.00 89.12 103 ARG A C 1
ATOM 824 O O . ARG A 1 103 ? -10.066 -0.221 14.761 1.00 89.12 103 ARG A O 1
ATOM 831 N N . ARG A 1 104 ? -10.429 -0.769 12.613 1.00 86.88 104 ARG A N 1
ATOM 832 C CA . ARG A 1 104 ? -11.891 -0.584 12.634 1.00 86.88 104 ARG A CA 1
ATOM 833 C C . ARG A 1 104 ? -12.644 -1.860 13.011 1.00 86.88 104 ARG A C 1
ATOM 835 O O . ARG A 1 104 ? -13.724 -1.768 13.582 1.00 86.88 104 ARG A O 1
ATOM 842 N N . ARG A 1 105 ? -12.127 -3.030 12.628 1.00 89.75 105 ARG A N 1
ATOM 843 C CA . ARG A 1 105 ? -12.800 -4.337 12.714 1.00 89.75 105 ARG A CA 1
ATOM 844 C C . ARG A 1 105 ? -11.821 -5.444 13.119 1.00 89.75 105 ARG A C 1
ATOM 846 O O . ARG A 1 105 ? -11.606 -6.400 12.376 1.00 89.75 105 ARG A O 1
ATOM 853 N N . PHE A 1 106 ? -11.231 -5.307 14.303 1.00 91.19 106 PHE A N 1
ATOM 854 C CA . PHE A 1 106 ? -10.197 -6.221 14.793 1.00 91.19 106 PHE A CA 1
ATOM 855 C C . PHE A 1 106 ? -10.665 -7.683 14.863 1.00 91.19 106 PHE A C 1
ATOM 857 O O . PHE A 1 106 ? -9.956 -8.566 14.394 1.00 91.19 106 PHE A O 1
ATOM 864 N N . GLU A 1 107 ? -11.877 -7.935 15.363 1.00 92.88 107 GLU A N 1
ATOM 865 C CA . GLU A 1 107 ? -12.438 -9.290 15.492 1.00 92.88 107 GLU A CA 1
ATOM 866 C C . GLU A 1 107 ? -12.560 -10.007 14.144 1.00 92.88 107 GLU A C 1
ATOM 868 O O . GLU A 1 107 ? -12.199 -11.178 14.024 1.00 92.88 107 GLU A O 1
ATOM 873 N N . LEU A 1 108 ? -13.013 -9.296 13.105 1.00 91.19 108 LEU A N 1
ATOM 874 C CA . LEU A 1 108 ? -13.108 -9.850 11.754 1.00 91.19 108 LEU A CA 1
ATOM 875 C C . LEU A 1 108 ? -11.719 -10.129 11.180 1.00 91.19 108 LEU A C 1
ATOM 877 O O . LEU A 1 108 ? -11.500 -11.193 10.611 1.00 91.19 108 LEU A O 1
ATOM 881 N N . ALA A 1 109 ? -10.774 -9.200 11.353 1.00 89.75 109 ALA A N 1
ATOM 882 C CA . ALA A 1 109 ? -9.402 -9.384 10.890 1.00 89.75 109 ALA A CA 1
ATOM 883 C C . ALA A 1 109 ? -8.725 -10.591 11.563 1.00 89.75 109 ALA A C 1
ATOM 885 O O . ALA A 1 109 ? -8.084 -11.391 10.884 1.00 89.75 109 ALA A O 1
ATOM 886 N N . LEU A 1 110 ? -8.914 -10.755 12.876 1.00 92.31 110 LEU A N 1
ATOM 887 C CA . LEU A 1 110 ? -8.406 -11.896 13.633 1.00 92.31 110 LEU A CA 1
ATOM 888 C C . LEU A 1 110 ? -9.056 -13.206 13.173 1.00 92.31 110 LEU A C 1
ATOM 890 O O . LEU A 1 110 ? -8.356 -14.187 12.944 1.00 92.31 110 LEU A O 1
ATOM 894 N N . SER A 1 111 ? -10.378 -13.208 12.989 1.00 93.25 111 SER A N 1
ATOM 895 C CA . SER A 1 111 ? -11.120 -14.389 12.529 1.00 93.25 111 SER A CA 1
ATOM 896 C C . SER A 1 111 ? -10.643 -14.850 11.151 1.00 93.25 111 SER A C 1
ATOM 898 O O . SER A 1 111 ? -10.354 -16.027 10.959 1.00 93.25 111 SER A O 1
ATOM 900 N N . VAL A 1 112 ? -10.494 -13.918 10.202 1.00 90.81 112 VAL A N 1
ATOM 901 C CA . VAL A 1 112 ? -9.960 -14.210 8.862 1.00 90.81 112 VAL A CA 1
ATOM 902 C C . VAL A 1 112 ? -8.528 -14.733 8.943 1.00 90.81 112 VAL A C 1
ATOM 904 O O . VAL A 1 112 ? -8.199 -15.691 8.252 1.00 90.81 112 VAL A O 1
ATOM 907 N N . PHE A 1 113 ? -7.685 -14.151 9.799 1.00 90.69 113 PHE A N 1
ATOM 908 C CA . PHE A 1 113 ? -6.311 -14.613 9.990 1.00 90.69 113 PHE A CA 1
ATOM 909 C C . PHE A 1 113 ? -6.247 -16.051 10.524 1.00 90.69 113 PHE A C 1
ATOM 911 O O . PHE A 1 113 ? -5.506 -16.868 9.983 1.00 90.69 113 PHE A O 1
ATOM 918 N N . LEU A 1 114 ? -7.052 -16.383 11.539 1.00 95.06 114 LEU A N 1
ATOM 919 C CA . LEU A 1 114 ? -7.113 -17.735 12.099 1.00 95.06 114 LEU A CA 1
ATOM 920 C C . LEU A 1 114 ? -7.640 -18.752 11.080 1.00 95.06 114 LEU A C 1
ATOM 922 O O . LEU A 1 114 ? -7.059 -19.824 10.937 1.00 95.06 114 LEU A O 1
ATOM 926 N N . LEU A 1 115 ? -8.695 -18.406 10.334 1.00 94.62 115 LEU A N 1
ATOM 927 C CA . LEU A 1 115 ? -9.231 -19.258 9.268 1.00 94.62 115 LEU A CA 1
ATOM 928 C C . LEU A 1 115 ? -8.214 -19.475 8.142 1.00 94.62 115 LEU A C 1
ATOM 930 O O . LEU A 1 115 ? -8.071 -20.593 7.657 1.00 94.62 115 LEU A O 1
ATOM 934 N N . ALA A 1 116 ? -7.483 -18.430 7.748 1.00 90.69 116 ALA A N 1
ATOM 935 C CA . ALA A 1 116 ? -6.417 -18.545 6.758 1.00 90.69 116 ALA A CA 1
ATOM 936 C C . ALA A 1 116 ? -5.271 -19.436 7.260 1.00 90.69 116 ALA A C 1
ATOM 938 O O . ALA A 1 116 ? -4.768 -20.255 6.500 1.00 90.69 116 ALA A O 1
ATOM 939 N N . GLY A 1 117 ? -4.890 -19.319 8.537 1.00 89.50 117 GLY A N 1
ATOM 940 C CA . GLY A 1 117 ? -3.895 -20.193 9.160 1.00 89.50 117 GLY A CA 1
ATOM 941 C C . GLY A 1 117 ? -4.330 -21.660 9.181 1.00 89.50 117 GLY A C 1
ATOM 942 O O . GLY A 1 117 ? -3.545 -22.528 8.818 1.00 89.50 117 GLY A O 1
ATOM 943 N N . LEU A 1 118 ? -5.593 -21.929 9.527 1.00 94.44 118 LEU A N 1
ATOM 944 C CA . LEU A 1 118 ? -6.171 -23.278 9.492 1.00 94.44 118 LEU A CA 1
ATOM 945 C C . LEU A 1 118 ? -6.242 -23.862 8.080 1.00 94.44 118 LEU A C 1
ATOM 947 O O . LEU A 1 118 ? -6.084 -25.061 7.922 1.00 94.44 118 LEU A O 1
ATOM 951 N N . ALA A 1 119 ? -6.489 -23.040 7.059 1.00 90.00 119 ALA A N 1
ATOM 952 C CA . ALA A 1 119 ? -6.534 -23.507 5.674 1.00 90.00 119 ALA A CA 1
ATOM 953 C C . ALA A 1 119 ? -5.153 -23.908 5.124 1.00 90.00 119 ALA A C 1
ATOM 955 O O . ALA A 1 119 ? -5.078 -24.619 4.125 1.00 90.00 119 ALA A O 1
ATOM 956 N N . VAL A 1 120 ? -4.076 -23.402 5.733 1.00 90.06 120 VAL A N 1
ATOM 957 C CA . VAL A 1 120 ? -2.688 -23.667 5.326 1.00 90.06 120 VAL A CA 1
ATOM 958 C C . VAL A 1 120 ? -2.051 -24.806 6.134 1.00 90.06 120 VAL A C 1
ATOM 960 O O . VAL A 1 120 ? -1.119 -25.432 5.630 1.00 90.06 120 VAL A O 1
ATOM 963 N N . ALA A 1 121 ? -2.517 -25.046 7.364 1.00 74.44 121 ALA A N 1
ATOM 964 C CA . ALA A 1 121 ? -2.031 -26.099 8.263 1.00 74.44 121 ALA A CA 1
ATOM 965 C C . ALA A 1 121 ? -2.534 -27.494 7.860 1.00 74.44 121 ALA A C 1
ATOM 967 O O . ALA A 1 121 ? -1.724 -28.442 7.970 1.00 74.44 121 ALA A O 1
#

Radius of gyration: 15.89 Å; chains: 1; bounding box: 42×41×37 Å

Secondary structure (DSSP, 8-state):
--HHHHHHHHTHHHHHHHHHHHHHS--GGGGGGGGHHHHHHHHHHHHHSSSS---TTHHHHHHHHHHHHHHHHH-S-HHHHHHHHHHHHHHHHHHHHHHHHHHH-HHHHHHHHHHHHHHH-

Sequence (121 aa):
MGRALDGLLANDWLVLALLALPMLFPRPAWTPLFLLLPLLWILHWRRSGSPFPATPFNLALLLLALMLLVSLWATFSIEFSLPKISGFLYSLAVFYSVVRFSRRRFELALSVFLLAGLAVA

Foldseek 3Di:
DPVVLVVCLLVVVVVLVVCVVCLQPPDPVCVVVLVVLVVSLVSVCVVVVHSADDDPCVVVLVVVVVVLVVVVVVDPDVVVSSSVVSVSSSVRSVVRSLVVVCVVPVPVSVVVVVVVVVVVD